Protein AF-A0A941DRV7-F1 (afdb_monomer)

Solvent-accessible surface area (backbone atoms only — not comparable to full-atom values): 5885 Å² total; per-residue (Å²): 99,77,66,69,55,51,92,68,54,82,52,88,48,74,66,44,41,52,51,33,54,51,46,45,54,48,52,54,48,31,62,74,71,73,54,76,53,76,68,52,52,54,44,50,51,40,52,49,43,70,72,34,57,72,64,35,47,56,49,35,68,71,42,48,67,42,80,39,72,59,47,68,77,59,41,58,35,57,49,53,37,49,40,61,50,29,35,67,90,50,99,75,50,37,51,73,49,74,42,60,69,135

Nearest PDB structures (foldseek):
  2is6-assembly1_B  TM=9.684E-01  e=1.432E-05  Escherichia coli
  1pjr-assembly1_A  TM=9.201E-01  e=4.179E-04  Geobacillus stearothermophilus
  1qhg-assembly1_A  TM=9.197E-01  e=1.186E-03  Geobacillus stearothermophilus
  1uaa-assembly1_B  TM=8.113E-01  e=2.128E-04  unclassified
  6ppr-assembly1_B  TM=8.602E-01  e=5.341E-04  Mycolicibacterium smegmatis

Sequence (102 aa):
DQGLRAAQVDASDDFNRKMVGLYDLYDAQCQREGVVDFAELLLRTYELLSRNQPLREHYQERFR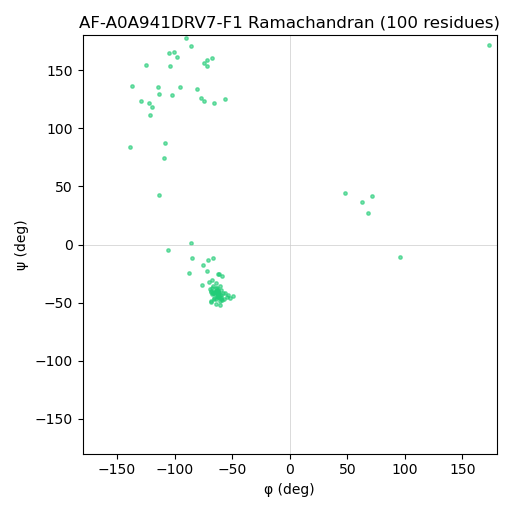HILVDEFQDTNDLQYKWLKLMAGAGNRRPNAVFAVGDD

Mean predicted aligned error: 3.6 Å

Secondary structure (DSSP, 8-state):
-----GGGS---SHHHHHHHHHHHHHHHHHHHHT---HHHHHHHHHHHHHH-HHHHHHHHHH-SEEEESSGGG--HHHHHHHHHHTTTTSSSPPEEEE----

InterPro domains:
  IPR000212 UvrD-like helicase [PTHR11070] (16-102)
  IPR013986 DExx box DNA helicase domain superfamily [G3DSA:1.10.10.160] (11-38)
  IPR014016 UvrD-like helicase, ATP-binding domain [PF00580] (10-102)
  IPR014016 UvrD-like helicase, ATP-binding domain [PS51198] (1-102)
  IPR027417 P-loop containing nucleoside triphosphate hydrolase [G3DSA:3.40.50.300] (39-102)
  IPR027417 P-loop containing nucleoside triphosphate hydrolase [SSF52540] (15-102)

Radius of gyration: 16.3 Å; Cα contacts (8 Å, |Δi|>4): 90; chains: 1; bounding box: 32×30×40 Å

pLDDT: mean 94.68, std 3.96, range [72.44, 98.19]

Structure (mmCIF, N/CA/C/O backbone):
data_AF-A0A941DRV7-F1
#
_entry.id   AF-A0A941DRV7-F1
#
loop_
_atom_site.group_PDB
_atom_site.id
_atom_site.type_symbol
_atom_site.label_atom_id
_atom_site.label_alt_id
_atom_site.label_comp_id
_atom_site.label_asym_id
_atom_site.label_entity_id
_atom_site.label_seq_id
_atom_site.pdbx_PDB_ins_code
_atom_site.Cartn_x
_atom_site.Cartn_y
_atom_site.Cartn_z
_atom_site.occupancy
_atom_site.B_iso_or_equiv
_atom_site.auth_seq_id
_atom_site.auth_comp_id
_atom_site.auth_asym_id
_atom_site.auth_atom_id
_atom_site.pdbx_PDB_model_num
ATOM 1 N N . ASP A 1 1 ? 6.823 1.660 -4.107 1.00 72.44 1 ASP A N 1
ATOM 2 C CA . ASP A 1 1 ? 6.428 2.643 -3.070 1.00 72.44 1 ASP A CA 1
ATOM 3 C C . ASP A 1 1 ? 5.095 3.331 -3.317 1.00 72.44 1 ASP A C 1
ATOM 5 O O . ASP A 1 1 ? 4.214 3.204 -2.480 1.00 72.44 1 ASP A O 1
ATOM 9 N N . GLN A 1 2 ? 4.876 3.996 -4.456 1.00 86.06 2 GLN A N 1
ATOM 10 C CA . GLN A 1 2 ? 3.635 4.767 -4.682 1.00 86.06 2 GLN A CA 1
ATOM 11 C C . GLN A 1 2 ? 2.379 3.926 -4.991 1.00 86.06 2 GLN A C 1
ATOM 13 O O . GLN A 1 2 ? 1.254 4.429 -4.865 1.00 86.06 2 GLN A O 1
ATOM 18 N N . GLY A 1 3 ? 2.568 2.658 -5.381 1.00 89.75 3 GLY A N 1
ATOM 19 C CA . GLY A 1 3 ? 1.492 1.727 -5.736 1.00 89.75 3 GLY A CA 1
ATOM 20 C C . GLY A 1 3 ? 0.815 2.052 -7.067 1.00 89.75 3 GLY A C 1
ATOM 21 O O . GLY A 1 3 ? -0.409 2.035 -7.147 1.00 89.75 3 GLY A O 1
ATOM 22 N N . LEU A 1 4 ? 1.599 2.416 -8.082 1.00 92.12 4 LEU A N 1
ATOM 23 C CA . LEU A 1 4 ? 1.102 2.756 -9.414 1.00 92.12 4 LEU A CA 1
ATOM 24 C C . LEU A 1 4 ? 1.172 1.539 -10.334 1.00 92.12 4 LEU A C 1
ATOM 26 O O . LEU A 1 4 ? 2.198 0.864 -10.389 1.00 92.12 4 LEU A O 1
ATOM 30 N N . ARG A 1 5 ? 0.101 1.301 -11.093 1.00 93.81 5 ARG A N 1
ATOM 31 C CA . ARG A 1 5 ? 0.114 0.400 -12.253 1.00 93.81 5 ARG A CA 1
ATOM 32 C C . ARG A 1 5 ? 0.895 1.039 -13.400 1.00 93.81 5 ARG A C 1
ATOM 34 O O . ARG A 1 5 ? 0.992 2.262 -13.458 1.00 93.81 5 ARG A O 1
ATOM 41 N N . ALA A 1 6 ? 1.380 0.233 -14.347 1.00 92.19 6 ALA A N 1
ATOM 42 C CA . ALA A 1 6 ? 2.158 0.704 -15.500 1.00 92.19 6 ALA A CA 1
ATOM 43 C C . ALA A 1 6 ? 1.482 1.887 -16.221 1.00 92.19 6 ALA A C 1
ATOM 45 O O . ALA A 1 6 ? 2.112 2.908 -16.474 1.00 92.19 6 ALA A O 1
ATOM 46 N N . ALA A 1 7 ? 0.165 1.800 -16.431 1.00 91.50 7 ALA A N 1
ATOM 47 C CA . ALA A 1 7 ? -0.641 2.845 -17.067 1.00 91.50 7 ALA A CA 1
ATOM 48 C C . ALA A 1 7 ? -0.765 4.164 -16.270 1.00 91.50 7 ALA A C 1
ATOM 50 O O . ALA A 1 7 ? -1.283 5.145 -16.795 1.00 91.50 7 ALA A O 1
ATOM 51 N N . GLN A 1 8 ? -0.357 4.187 -15.001 1.00 92.12 8 GLN A N 1
ATOM 52 C CA . GLN A 1 8 ? -0.457 5.344 -14.104 1.00 92.12 8 GLN A CA 1
ATOM 53 C C . GLN A 1 8 ? 0.896 6.024 -13.862 1.00 92.12 8 GLN A C 1
ATOM 55 O O . GLN A 1 8 ? 0.947 7.042 -13.173 1.00 92.12 8 GLN A O 1
ATOM 60 N N . VAL A 1 9 ? 1.984 5.458 -14.383 1.00 91.12 9 VAL A N 1
ATOM 61 C CA . VAL A 1 9 ? 3.324 6.037 -14.284 1.00 91.12 9 VAL A CA 1
ATOM 62 C C . VAL A 1 9 ? 3.478 7.119 -15.353 1.00 91.12 9 VAL A C 1
ATOM 64 O O . VAL A 1 9 ? 3.128 6.901 -16.513 1.00 91.12 9 VAL A O 1
ATOM 67 N N . ASP A 1 10 ? 4.011 8.284 -14.972 1.00 91.25 10 ASP A N 1
ATOM 68 C CA . ASP A 1 10 ? 4.365 9.322 -15.942 1.00 91.25 10 ASP A CA 1
ATOM 69 C C . ASP A 1 10 ? 5.507 8.831 -16.843 1.00 91.25 10 ASP A C 1
ATOM 71 O O . ASP A 1 10 ? 6.587 8.474 -16.376 1.00 91.25 10 ASP A O 1
ATOM 75 N N . ALA A 1 11 ? 5.251 8.806 -18.148 1.00 90.44 11 ALA A N 1
ATOM 76 C CA . ALA A 1 11 ? 6.161 8.310 -19.173 1.00 90.44 11 ALA A CA 1
ATOM 77 C C . ALA A 1 11 ? 6.629 9.453 -20.089 1.00 90.44 11 ALA A C 1
ATOM 79 O O . ALA A 1 11 ? 6.649 9.337 -21.322 1.00 90.44 11 ALA A O 1
ATOM 80 N N . SER A 1 12 ? 6.950 10.594 -19.480 1.00 90.19 12 SER A N 1
ATOM 81 C CA . SER A 1 12 ? 7.324 11.827 -20.170 1.00 90.19 12 SER A CA 1
ATOM 82 C C . SER A 1 12 ? 8.659 11.712 -20.923 1.00 90.19 12 SER A C 1
ATOM 84 O O . SER A 1 12 ? 8.764 12.201 -22.052 1.00 90.19 12 SER A O 1
ATOM 86 N N . ASP A 1 13 ? 9.639 10.972 -20.399 1.00 94.31 13 ASP A N 1
ATOM 87 C CA . ASP A 1 13 ? 10.923 10.701 -21.062 1.00 94.31 13 ASP A CA 1
ATOM 88 C C . ASP A 1 13 ? 11.050 9.272 -21.638 1.00 94.31 13 ASP A C 1
ATOM 90 O O . ASP A 1 13 ? 10.271 8.364 -21.333 1.00 94.31 13 ASP A O 1
ATOM 94 N N . ASP A 1 14 ? 12.040 9.075 -22.517 1.00 94.06 14 ASP A N 1
ATOM 95 C CA . ASP A 1 14 ? 12.280 7.800 -23.210 1.00 94.06 14 ASP A CA 1
ATOM 96 C C . ASP A 1 14 ? 12.651 6.652 -22.266 1.00 94.06 14 ASP A C 1
ATOM 98 O O . ASP A 1 14 ? 12.300 5.496 -22.525 1.00 94.06 14 ASP A O 1
ATOM 102 N N . PHE A 1 15 ? 13.350 6.952 -21.170 1.00 93.38 15 PHE A N 1
ATOM 103 C CA . PHE A 1 15 ? 13.732 5.945 -20.191 1.00 93.38 15 PHE A CA 1
ATOM 104 C C . PHE A 1 15 ? 12.489 5.432 -19.457 1.00 93.38 15 PHE A C 1
ATOM 106 O O . PHE A 1 15 ? 12.252 4.221 -19.429 1.00 93.38 15 PHE A O 1
ATOM 113 N N . ASN A 1 16 ? 11.645 6.339 -18.965 1.00 92.06 16 ASN A N 1
ATOM 114 C CA . ASN A 1 16 ? 10.403 5.992 -18.281 1.00 92.06 16 ASN A CA 1
ATOM 115 C C . ASN A 1 16 ? 9.420 5.262 -19.203 1.00 92.06 16 ASN A C 1
ATOM 117 O O . ASN A 1 16 ? 8.855 4.249 -18.793 1.00 92.06 16 ASN A O 1
ATOM 121 N N . ARG A 1 17 ? 9.293 5.657 -20.480 1.00 94.38 17 ARG A N 1
ATOM 122 C CA . ARG A 1 17 ? 8.507 4.889 -21.472 1.00 94.38 17 ARG A CA 1
ATOM 123 C C . ARG A 1 17 ? 8.955 3.435 -21.575 1.00 94.38 17 ARG A C 1
ATOM 125 O O . ARG A 1 17 ? 8.123 2.526 -21.588 1.00 94.38 17 ARG A O 1
ATOM 132 N N . LYS A 1 18 ? 10.268 3.202 -21.636 1.00 95.62 18 LYS A N 1
ATOM 133 C CA . LYS A 1 18 ? 10.818 1.846 -21.713 1.00 95.62 18 LYS A CA 1
ATOM 134 C C . LYS A 1 18 ? 10.557 1.057 -20.429 1.00 95.62 18 LYS A C 1
ATOM 136 O O . LYS A 1 18 ? 10.195 -0.114 -20.514 1.00 95.62 18 LYS A O 1
ATOM 141 N N . MET A 1 19 ? 10.715 1.684 -19.264 1.00 95.56 19 MET A N 1
ATOM 142 C CA . MET A 1 19 ? 10.436 1.044 -17.974 1.00 95.56 19 MET A CA 1
ATOM 143 C C . MET A 1 19 ? 8.957 0.672 -17.827 1.00 95.56 19 MET A C 1
ATOM 145 O O . MET A 1 19 ? 8.657 -0.445 -17.413 1.00 95.56 19 MET A O 1
ATOM 149 N N . VAL A 1 20 ? 8.037 1.548 -18.243 1.00 95.94 20 VAL A N 1
ATOM 150 C CA . VAL A 1 20 ? 6.592 1.265 -18.262 1.00 95.94 20 VAL A CA 1
ATOM 151 C C . VAL A 1 20 ? 6.274 0.062 -19.146 1.00 95.94 20 VAL A C 1
ATOM 153 O O . VAL A 1 20 ? 5.550 -0.831 -18.715 1.00 95.94 20 VAL A O 1
ATOM 156 N N . GLY A 1 21 ? 6.863 -0.012 -20.345 1.00 96.00 21 GLY A N 1
ATOM 157 C CA . GLY A 1 21 ? 6.683 -1.165 -21.231 1.00 96.00 21 GLY A CA 1
ATOM 158 C C . GLY A 1 21 ? 7.207 -2.477 -20.635 1.00 96.00 21 GLY A C 1
ATOM 159 O O . GLY A 1 21 ? 6.566 -3.516 -20.769 1.00 96.00 21 GLY A O 1
ATOM 160 N N . LEU A 1 22 ? 8.349 -2.445 -19.939 1.00 96.62 22 LEU A N 1
ATOM 161 C CA . LEU A 1 22 ? 8.878 -3.622 -19.240 1.00 96.62 22 LEU A CA 1
ATOM 162 C C . LEU A 1 22 ? 7.987 -4.045 -18.070 1.00 96.62 22 LEU A C 1
ATOM 164 O O . LEU A 1 22 ? 7.760 -5.240 -17.888 1.00 96.62 22 LEU A O 1
ATOM 168 N N . TYR A 1 23 ? 7.473 -3.083 -17.303 1.00 95.50 23 TYR A N 1
ATOM 169 C CA . TYR A 1 23 ? 6.564 -3.373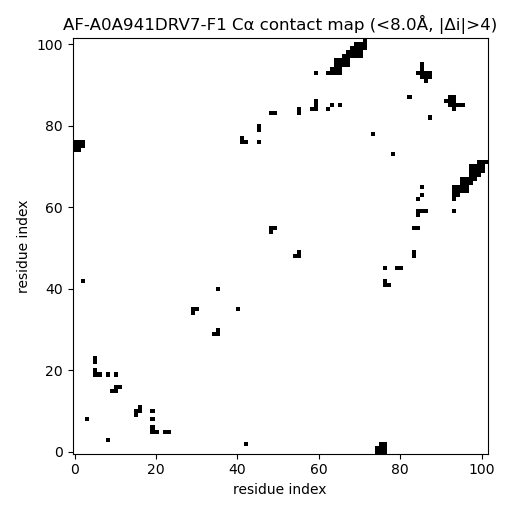 -16.202 1.00 95.50 23 TYR A CA 1
ATOM 170 C C . TYR A 1 23 ? 5.265 -4.018 -16.705 1.00 95.50 23 TYR A C 1
ATOM 172 O O . TYR A 1 23 ? 4.843 -5.032 -16.157 1.00 95.50 23 TYR A O 1
ATOM 180 N N . ASP A 1 24 ? 4.677 -3.505 -17.787 1.00 95.88 24 ASP A N 1
ATOM 181 C CA . ASP A 1 24 ? 3.454 -4.070 -18.371 1.00 95.88 24 ASP A CA 1
ATOM 182 C C . ASP A 1 24 ? 3.658 -5.520 -18.852 1.00 95.88 24 ASP A C 1
ATOM 184 O O . ASP A 1 24 ? 2.849 -6.407 -18.575 1.00 95.88 24 ASP A O 1
ATOM 188 N N . LEU A 1 25 ? 4.798 -5.803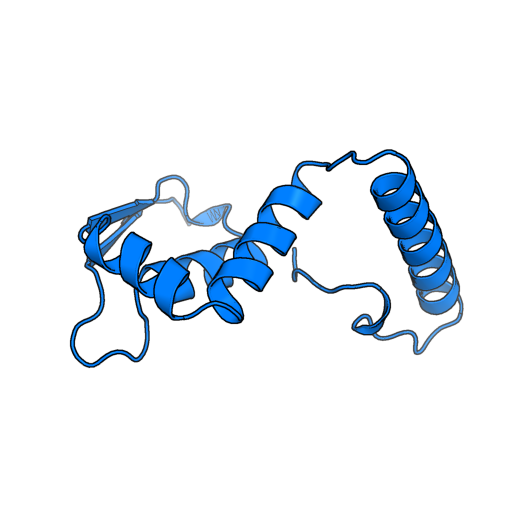 -19.496 1.00 97.06 25 LEU A N 1
ATOM 189 C CA . LEU A 1 25 ? 5.160 -7.163 -19.907 1.00 97.06 25 LEU A CA 1
ATOM 190 C C . LEU A 1 25 ? 5.358 -8.106 -18.713 1.00 97.06 25 LEU A C 1
ATOM 192 O O . LEU A 1 25 ? 4.947 -9.269 -18.784 1.00 97.06 25 LEU A O 1
ATOM 196 N N . TYR A 1 26 ? 5.985 -7.616 -17.641 1.00 95.88 26 TYR A N 1
ATOM 197 C CA . TYR A 1 26 ? 6.175 -8.365 -16.402 1.00 95.88 26 TYR A CA 1
ATOM 198 C C . TYR A 1 26 ? 4.833 -8.695 -15.739 1.00 95.88 26 TYR A C 1
ATOM 200 O O . TYR A 1 26 ? 4.559 -9.870 -15.497 1.00 95.88 26 TYR A O 1
ATOM 208 N N . ASP A 1 27 ? 3.960 -7.702 -15.536 1.00 94.50 27 ASP A N 1
ATOM 209 C CA . ASP A 1 27 ? 2.636 -7.920 -14.936 1.00 94.50 27 ASP A CA 1
ATOM 210 C C . ASP A 1 27 ? 1.811 -8.899 -15.783 1.00 94.50 27 ASP A C 1
ATOM 212 O O . ASP A 1 27 ? 1.247 -9.863 -15.266 1.00 94.50 27 ASP A O 1
ATOM 216 N N . ALA A 1 28 ? 1.827 -8.747 -17.111 1.00 95.44 28 ALA A N 1
ATOM 217 C CA . ALA A 1 28 ? 1.145 -9.670 -18.010 1.00 95.44 28 ALA A CA 1
ATOM 218 C C . ALA A 1 28 ? 1.668 -11.116 -17.895 1.00 95.44 28 ALA A C 1
ATOM 220 O O . ALA A 1 28 ? 0.882 -12.057 -18.028 1.00 95.44 28 ALA A O 1
ATOM 221 N N . GLN A 1 29 ? 2.970 -11.320 -17.659 1.00 96.75 29 GLN A N 1
ATOM 222 C CA . GLN A 1 29 ? 3.528 -12.653 -17.409 1.00 96.75 29 GLN A CA 1
ATOM 223 C C . GLN A 1 29 ? 3.046 -13.208 -16.067 1.00 96.75 29 GLN A C 1
ATOM 225 O O . GLN A 1 29 ? 2.535 -14.328 -16.037 1.00 96.75 29 GLN A O 1
ATOM 230 N N . CYS A 1 30 ? 3.135 -12.425 -14.989 1.00 95.75 30 CYS A N 1
ATOM 231 C CA . CYS A 1 30 ? 2.675 -12.843 -13.666 1.00 95.75 30 CYS A CA 1
ATOM 232 C C . CYS A 1 30 ? 1.196 -13.256 -13.680 1.00 95.75 30 CYS A C 1
ATOM 234 O O . CYS A 1 30 ? 0.830 -14.294 -13.130 1.00 95.75 30 CYS A O 1
ATOM 236 N N . GLN A 1 31 ? 0.353 -12.501 -14.389 1.00 93.88 31 GLN A N 1
ATOM 237 C CA . GLN A 1 31 ? -1.073 -12.800 -14.543 1.00 93.88 31 GLN A CA 1
ATOM 238 C C . GLN A 1 31 ? -1.321 -14.105 -15.304 1.00 93.88 31 GLN A C 1
ATOM 240 O O . GLN A 1 31 ? -2.205 -14.871 -14.926 1.00 93.88 31 GLN A O 1
ATOM 245 N N . ARG A 1 32 ? -0.547 -14.378 -16.366 1.00 97.00 32 ARG A N 1
ATOM 246 C CA . ARG A 1 32 ? -0.646 -15.640 -17.121 1.00 97.00 32 ARG A CA 1
ATOM 247 C C . ARG A 1 32 ? -0.263 -16.848 -16.274 1.00 97.00 32 ARG A C 1
ATOM 249 O O . ARG A 1 32 ? -0.874 -17.902 -16.419 1.00 97.00 32 ARG A O 1
ATOM 256 N N . GLU A 1 33 ? 0.741 -16.698 -15.419 1.00 97.19 33 GLU A N 1
ATOM 257 C CA . GLU A 1 33 ? 1.227 -17.768 -14.544 1.00 97.19 33 GLU A CA 1
ATOM 258 C C . GLU A 1 33 ? 0.427 -17.893 -13.238 1.00 97.19 33 GLU A C 1
ATOM 260 O O . GLU A 1 33 ? 0.572 -18.882 -12.523 1.00 97.19 33 GLU A O 1
ATOM 265 N N . GLY A 1 34 ? -0.433 -16.919 -12.921 1.00 94.81 34 GLY A N 1
ATOM 266 C CA . GLY A 1 34 ? -1.187 -16.890 -11.667 1.00 94.81 34 GLY A CA 1
ATOM 267 C C . GLY A 1 34 ? -0.303 -16.659 -10.438 1.00 94.81 34 GLY A C 1
ATOM 268 O O . GLY A 1 34 ? -0.651 -17.102 -9.343 1.00 94.81 34 GLY A O 1
ATOM 269 N N . VAL A 1 35 ? 0.838 -15.990 -10.612 1.00 96.00 35 VAL A N 1
ATOM 270 C CA . VAL A 1 35 ? 1.805 -15.701 -9.545 1.00 96.00 35 VAL A CA 1
ATOM 271 C C . VAL A 1 35 ? 1.712 -14.245 -9.102 1.00 96.00 35 VAL A C 1
ATOM 273 O O . VAL A 1 35 ? 1.307 -13.365 -9.860 1.00 96.00 35 VAL A O 1
ATOM 276 N N . VAL A 1 36 ? 2.100 -13.990 -7.855 1.00 94.56 36 VAL A N 1
ATOM 277 C CA . VAL A 1 36 ? 2.149 -12.650 -7.263 1.00 94.56 36 VAL A CA 1
ATOM 278 C C . VAL A 1 36 ? 3.436 -12.497 -6.466 1.00 94.56 36 VAL A C 1
ATOM 280 O O . VAL A 1 36 ? 3.826 -13.407 -5.733 1.00 94.56 36 VAL A O 1
ATOM 283 N N . ASP A 1 37 ? 4.093 -11.351 -6.612 1.00 93.75 37 ASP A N 1
ATOM 284 C CA . ASP A 1 37 ? 5.203 -10.956 -5.750 1.00 93.75 37 ASP A CA 1
ATOM 285 C C . ASP A 1 37 ? 4.702 -10.155 -4.533 1.00 93.75 37 ASP A C 1
ATOM 287 O O . ASP A 1 37 ? 3.506 -9.889 -4.369 1.00 93.75 37 ASP A O 1
ATOM 291 N N . PHE A 1 38 ? 5.620 -9.775 -3.644 1.00 90.94 38 PHE A N 1
ATOM 292 C CA . PHE A 1 38 ? 5.275 -9.046 -2.424 1.00 90.94 38 PHE A CA 1
ATOM 293 C C . PHE A 1 38 ? 4.651 -7.668 -2.682 1.00 90.94 38 PHE A C 1
ATOM 295 O O . PHE A 1 38 ? 3.721 -7.277 -1.971 1.00 90.94 38 PHE A O 1
ATOM 302 N N . ALA A 1 39 ? 5.134 -6.929 -3.683 1.00 91.12 39 ALA A N 1
ATOM 303 C CA . ALA A 1 39 ? 4.592 -5.611 -4.003 1.00 91.12 39 ALA A CA 1
ATOM 304 C C . ALA A 1 39 ? 3.180 -5.742 -4.590 1.00 91.12 39 ALA A C 1
ATOM 306 O O . ALA A 1 39 ? 2.277 -4.974 -4.247 1.00 91.12 39 ALA A O 1
ATOM 307 N N . GLU A 1 40 ? 2.976 -6.766 -5.412 1.00 93.44 40 GLU A N 1
ATOM 308 C CA . GLU A 1 40 ? 1.707 -7.068 -6.048 1.00 93.44 40 GLU A CA 1
ATOM 309 C C . GLU A 1 40 ? 0.644 -7.512 -5.035 1.00 93.44 40 GLU A C 1
ATOM 311 O O . GLU A 1 40 ? -0.514 -7.100 -5.142 1.00 93.44 40 GLU A O 1
ATOM 316 N N . LEU A 1 41 ? 1.023 -8.276 -4.003 1.00 94.62 41 LEU A N 1
ATOM 317 C CA . LEU A 1 41 ? 0.128 -8.623 -2.892 1.00 94.62 41 LEU A CA 1
ATOM 318 C C . LEU A 1 41 ? -0.429 -7.372 -2.200 1.00 94.62 41 LEU A C 1
ATOM 320 O O . LEU A 1 41 ? -1.641 -7.269 -1.981 1.00 94.62 41 LEU A O 1
ATOM 324 N N . LEU A 1 42 ? 0.435 -6.403 -1.885 1.00 94.94 42 LEU A N 1
ATOM 325 C CA . LEU A 1 42 ? 0.024 -5.147 -1.255 1.00 94.94 42 LEU A CA 1
ATOM 326 C C . LEU A 1 42 ? -0.863 -4.317 -2.187 1.00 94.94 42 LEU A C 1
ATOM 328 O O . LEU A 1 42 ? -1.931 -3.855 -1.772 1.00 94.94 42 LEU A O 1
ATOM 332 N N . LEU A 1 43 ? -0.458 -4.160 -3.452 1.00 95.81 43 LEU A N 1
ATOM 333 C CA . LEU A 1 43 ? -1.185 -3.337 -4.416 1.00 95.81 43 LEU A CA 1
ATOM 334 C C . LEU A 1 43 ? -2.576 -3.905 -4.709 1.00 95.81 43 LEU A C 1
ATOM 336 O O . LEU A 1 43 ? -3.562 -3.172 -4.619 1.00 95.81 43 LEU A O 1
ATOM 340 N N . ARG A 1 44 ? -2.692 -5.215 -4.957 1.00 95.44 44 ARG A N 1
ATOM 341 C CA . ARG A 1 44 ? -3.995 -5.865 -5.170 1.00 95.44 44 ARG A CA 1
ATOM 342 C C . ARG A 1 44 ? -4.890 -5.773 -3.954 1.00 95.44 44 ARG A C 1
ATOM 344 O O . ARG A 1 44 ? -6.084 -5.536 -4.106 1.00 95.44 44 ARG A O 1
ATOM 351 N N . THR A 1 45 ? -4.336 -5.946 -2.756 1.00 96.50 45 THR A N 1
ATOM 352 C CA . THR A 1 45 ? -5.120 -5.836 -1.521 1.00 96.50 45 THR A CA 1
ATOM 353 C C . THR A 1 45 ? -5.681 -4.424 -1.375 1.00 96.50 45 THR A C 1
ATOM 355 O O . THR A 1 45 ? -6.868 -4.253 -1.096 1.00 96.50 45 THR A O 1
ATOM 358 N N . TYR A 1 46 ? -4.858 -3.402 -1.623 1.00 97.19 46 TYR A N 1
ATOM 359 C CA . TYR A 1 46 ? -5.306 -2.014 -1.621 1.00 97.19 46 TYR A CA 1
ATOM 360 C C . TYR A 1 46 ? -6.394 -1.749 -2.673 1.00 97.19 46 TYR A C 1
ATOM 362 O O . TYR A 1 46 ? -7.444 -1.195 -2.344 1.00 97.19 46 TYR A O 1
ATOM 370 N N . GLU A 1 47 ? -6.191 -2.181 -3.920 1.00 96.75 47 GLU A N 1
ATOM 371 C CA . GLU A 1 47 ? -7.167 -2.006 -5.002 1.00 96.75 47 GLU A CA 1
ATOM 372 C C . GLU A 1 47 ? -8.492 -2.719 -4.706 1.00 96.75 47 GLU A C 1
ATOM 374 O O . GLU A 1 47 ? -9.564 -2.140 -4.904 1.00 96.75 47 GLU A O 1
ATOM 379 N N . LEU A 1 48 ? -8.424 -3.951 -4.196 1.00 97.38 48 LEU A N 1
ATOM 380 C CA . LEU A 1 48 ? -9.584 -4.762 -3.844 1.00 97.38 48 LEU A CA 1
ATOM 381 C C . LEU A 1 48 ? -10.426 -4.072 -2.772 1.00 97.38 48 LEU A C 1
ATOM 383 O O . LEU A 1 48 ? -11.623 -3.874 -2.967 1.00 97.38 48 LEU A O 1
ATOM 387 N N . LEU A 1 49 ? -9.810 -3.660 -1.664 1.00 96.94 49 LEU A N 1
ATOM 388 C CA . LEU A 1 49 ? -10.514 -2.980 -0.574 1.00 96.94 49 LEU A CA 1
ATOM 389 C C . LEU A 1 49 ? -11.013 -1.588 -0.992 1.00 96.94 49 LEU A C 1
ATOM 391 O O . LEU A 1 49 ? -12.026 -1.099 -0.488 1.00 96.94 49 LEU A O 1
ATOM 395 N N . SER A 1 50 ? -10.309 -0.912 -1.904 1.00 96.19 50 SER A N 1
ATOM 396 C CA . SER A 1 50 ? -10.713 0.410 -2.391 1.00 96.19 50 SER A CA 1
ATOM 397 C C . SER A 1 50 ? -12.003 0.314 -3.211 1.00 96.19 50 SER A C 1
ATOM 399 O O . SER A 1 50 ? -12.930 1.103 -3.009 1.00 96.19 50 SER A O 1
ATOM 401 N N . ARG A 1 51 ? -12.095 -0.710 -4.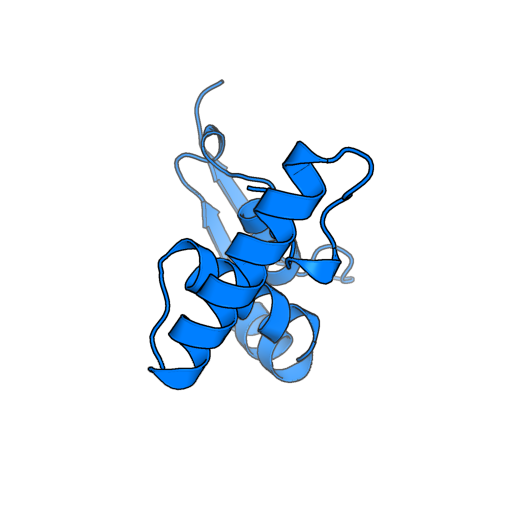070 1.00 97.50 51 ARG A N 1
ATOM 402 C CA . ARG A 1 51 ? -13.213 -0.930 -5.001 1.00 97.50 51 ARG A CA 1
ATOM 403 C C . ARG A 1 51 ? -14.372 -1.735 -4.400 1.00 97.50 51 ARG A C 1
ATOM 405 O O . ARG A 1 51 ? -15.499 -1.593 -4.862 1.00 97.50 51 ARG A O 1
ATOM 412 N N . ASN A 1 52 ? -14.126 -2.562 -3.384 1.00 98.00 52 ASN A N 1
ATOM 413 C CA . ASN A 1 52 ? -15.137 -3.409 -2.748 1.00 98.00 52 ASN A CA 1
ATOM 414 C C . ASN A 1 52 ? -15.486 -2.898 -1.340 1.00 98.00 52 ASN A C 1
ATOM 416 O O . ASN A 1 52 ? -14.900 -3.323 -0.343 1.00 98.00 52 ASN A O 1
ATOM 420 N N . GLN A 1 53 ? -16.453 -1.977 -1.266 1.00 96.38 53 GLN A N 1
ATOM 421 C CA . GLN A 1 53 ? -16.908 -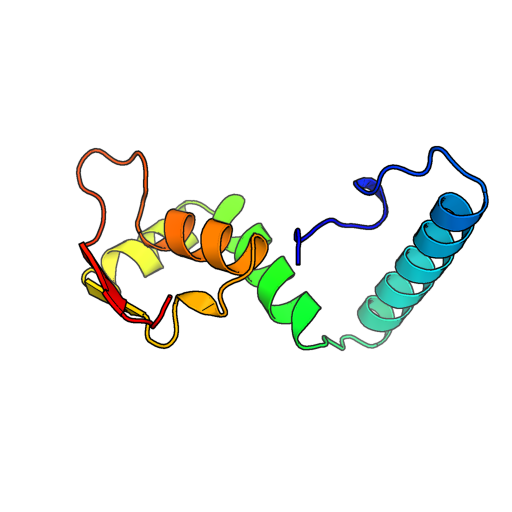1.387 -0.002 1.00 96.38 53 GLN A CA 1
ATOM 422 C C . GLN A 1 53 ? -17.435 -2.429 1.002 1.00 96.38 53 GLN A C 1
ATOM 424 O O . GLN A 1 53 ? -16.958 -2.383 2.132 1.00 96.38 53 GLN A O 1
ATOM 429 N N . PRO A 1 54 ? -18.312 -3.389 0.642 1.00 97.56 54 PRO A N 1
ATOM 430 C CA . PRO A 1 54 ? -18.785 -4.395 1.598 1.00 97.56 54 PRO A CA 1
ATOM 431 C C . PRO A 1 54 ? -17.656 -5.224 2.219 1.00 97.56 54 PRO A C 1
ATOM 433 O O . PRO A 1 54 ? -17.640 -5.462 3.424 1.00 97.56 54 PRO A O 1
ATOM 436 N N . LEU A 1 55 ? -16.671 -5.634 1.411 1.00 97.69 55 LEU A N 1
ATOM 437 C CA . LEU A 1 55 ? -15.512 -6.371 1.914 1.00 97.69 55 LEU A CA 1
ATOM 438 C C . LEU A 1 55 ? -14.643 -5.498 2.825 1.00 97.69 55 LEU A C 1
ATOM 440 O O . LEU A 1 55 ? -14.186 -5.950 3.873 1.00 97.69 55 LEU A O 1
ATOM 444 N N . ARG A 1 56 ? -14.425 -4.236 2.442 1.00 97.44 56 ARG A N 1
ATOM 445 C CA . ARG A 1 56 ? -13.706 -3.271 3.274 1.00 97.44 56 ARG A CA 1
ATOM 446 C C . ARG A 1 56 ? -14.406 -3.054 4.613 1.00 97.44 56 ARG A C 1
ATOM 448 O O . ARG A 1 56 ? -13.736 -3.087 5.637 1.00 97.44 56 ARG A O 1
ATOM 455 N N . GLU A 1 57 ? -15.719 -2.854 4.614 1.00 96.19 57 GLU A N 1
ATOM 456 C CA . GLU A 1 57 ? -16.519 -2.653 5.827 1.00 96.19 57 GLU A CA 1
ATOM 457 C C . GLU A 1 57 ? -16.470 -3.883 6.732 1.00 96.19 57 GLU A C 1
ATOM 459 O O . GLU A 1 57 ? -16.202 -3.738 7.920 1.00 96.19 57 GLU A O 1
ATOM 464 N N . HIS A 1 58 ? -16.577 -5.091 6.167 1.00 97.06 58 HIS A N 1
ATOM 465 C CA . HIS A 1 58 ? -16.403 -6.338 6.917 1.00 97.06 58 HIS A CA 1
ATOM 466 C C . HIS A 1 58 ? -15.082 -6.361 7.707 1.00 97.06 58 HIS A C 1
ATOM 468 O O . HIS A 1 58 ? -15.049 -6.705 8.892 1.00 97.06 58 HIS A O 1
ATOM 474 N N . TYR A 1 59 ? -13.979 -5.960 7.073 1.00 97.12 59 TYR A N 1
ATOM 475 C CA . TYR A 1 59 ? -12.682 -5.903 7.740 1.00 97.12 59 TYR A CA 1
ATOM 476 C C . TYR A 1 59 ? -12.531 -4.706 8.688 1.00 97.12 59 TYR A C 1
ATOM 478 O O . TYR A 1 59 ? -11.912 -4.851 9.742 1.00 97.12 59 TYR A O 1
ATOM 486 N N . GLN A 1 60 ? -13.113 -3.548 8.367 1.00 97.25 60 GLN A N 1
ATOM 487 C CA . GLN A 1 60 ? -13.146 -2.387 9.263 1.00 97.25 60 GLN A CA 1
ATOM 488 C C . GLN A 1 60 ? -13.928 -2.681 10.551 1.00 97.25 60 GLN A C 1
ATOM 490 O O . GLN A 1 60 ? -13.539 -2.218 11.622 1.00 97.25 60 GLN A O 1
ATOM 495 N N . GLU A 1 61 ? -15.013 -3.451 10.469 1.00 95.94 61 GLU A N 1
ATOM 496 C CA . GLU A 1 61 ? -15.784 -3.911 11.626 1.00 95.94 61 GLU A CA 1
ATOM 497 C C . GLU A 1 61 ? -14.993 -4.916 12.462 1.00 95.94 61 GLU A C 1
ATOM 499 O O . GLU A 1 61 ? -15.003 -4.846 13.691 1.00 95.94 61 GLU A O 1
ATOM 504 N N . ARG A 1 62 ? -14.263 -5.819 11.800 1.00 96.94 62 ARG A N 1
ATOM 505 C CA . ARG A 1 62 ? -13.431 -6.826 12.463 1.00 96.94 62 ARG A CA 1
ATOM 506 C C . ARG A 1 62 ? -12.225 -6.221 13.187 1.00 96.94 62 ARG A C 1
ATOM 508 O O . ARG A 1 62 ? -11.903 -6.653 14.291 1.00 96.94 62 ARG A O 1
ATOM 515 N N . PHE A 1 63 ? -11.556 -5.237 12.588 1.00 96.81 63 PHE A N 1
ATOM 516 C CA . PHE A 1 63 ? -10.322 -4.640 13.107 1.00 96.81 63 PHE A CA 1
ATOM 517 C C . PHE A 1 63 ? -10.555 -3.214 13.620 1.00 96.81 63 PHE A C 1
ATOM 519 O O . PHE A 1 63 ? -10.157 -2.228 13.004 1.00 96.81 63 PHE A O 1
ATOM 526 N N . ARG A 1 64 ? -11.202 -3.105 14.786 1.00 96.69 64 ARG A N 1
ATOM 527 C CA . ARG A 1 64 ? -11.532 -1.815 15.429 1.00 96.69 64 ARG A CA 1
ATOM 528 C C . ARG A 1 64 ? -10.324 -1.083 16.021 1.00 96.69 64 ARG A C 1
ATOM 530 O O . ARG A 1 64 ? -10.381 0.134 16.197 1.00 96.69 64 ARG A O 1
ATOM 537 N N . HIS A 1 65 ? -9.260 -1.824 16.319 1.00 97.81 65 HIS A N 1
ATOM 538 C CA . HIS A 1 65 ? -7.996 -1.328 16.853 1.00 97.81 65 HIS A CA 1
ATOM 539 C C . HIS A 1 65 ? -6.861 -1.880 15.993 1.00 97.81 65 HIS A C 1
ATOM 541 O O . HIS A 1 65 ? -6.759 -3.094 15.822 1.00 97.81 65 HIS A O 1
ATOM 547 N N . ILE A 1 66 ? -6.040 -0.994 15.439 1.00 97.81 66 ILE A N 1
ATOM 548 C CA . ILE A 1 66 ? -4.935 -1.333 14.546 1.00 97.81 66 ILE A CA 1
ATOM 549 C C . ILE A 1 66 ? -3.652 -0.827 15.197 1.00 97.81 66 ILE A C 1
ATOM 551 O O . ILE A 1 66 ? -3.517 0.372 15.431 1.00 97.81 66 ILE A O 1
ATOM 555 N N . LEU A 1 67 ? -2.739 -1.745 15.507 1.00 98.19 67 LEU A N 1
ATOM 556 C CA . LEU A 1 67 ? -1.414 -1.425 16.022 1.00 98.19 67 LEU A CA 1
ATOM 557 C C . LEU A 1 67 ? -0.419 -1.571 14.874 1.00 98.19 67 LEU A C 1
ATOM 559 O O . LEU A 1 67 ? -0.425 -2.598 14.194 1.00 98.19 67 LEU A O 1
ATOM 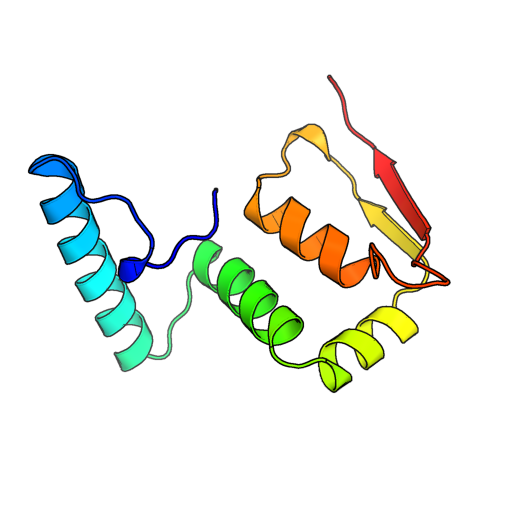563 N N . VAL A 1 68 ? 0.391 -0.545 14.651 1.00 97.69 68 VAL A N 1
ATOM 564 C CA . VAL A 1 68 ? 1.428 -0.528 13.620 1.00 97.69 68 VAL A CA 1
ATOM 565 C C . VAL A 1 68 ? 2.759 -0.276 14.305 1.00 97.69 68 VAL A C 1
ATOM 567 O O . VAL A 1 68 ? 2.907 0.716 15.012 1.00 97.69 68 VAL A O 1
ATOM 570 N N . ASP A 1 69 ? 3.684 -1.203 14.123 1.00 97.81 69 ASP A N 1
ATOM 571 C CA . ASP A 1 69 ? 5.067 -1.085 14.575 1.00 97.81 69 ASP A CA 1
ATOM 572 C C . ASP A 1 69 ? 5.944 -0.615 13.408 1.00 97.81 69 ASP A C 1
ATOM 574 O O . ASP A 1 69 ? 5.516 -0.733 12.255 1.00 97.81 69 ASP A O 1
ATOM 578 N N . GLU A 1 70 ? 7.133 -0.094 13.703 1.00 97.50 70 GLU A N 1
ATOM 579 C CA . GLU A 1 70 ? 8.107 0.391 12.709 1.00 97.50 70 GLU A CA 1
ATOM 580 C C . GLU A 1 70 ? 7.483 1.316 11.641 1.00 97.50 70 GLU A C 1
ATOM 582 O O . GLU A 1 70 ? 7.686 1.176 10.431 1.00 97.50 70 GLU A O 1
ATOM 587 N N . PHE A 1 71 ? 6.641 2.260 12.077 1.00 96.69 71 PHE A N 1
ATOM 588 C CA . PHE A 1 71 ? 5.858 3.099 11.172 1.00 96.69 71 PHE A CA 1
ATOM 589 C C . PHE A 1 71 ? 6.724 3.976 10.255 1.00 96.69 71 PHE A C 1
ATOM 591 O O . PHE A 1 71 ? 6.287 4.313 9.154 1.00 96.69 71 PHE A O 1
ATOM 598 N N . GLN A 1 72 ? 7.950 4.297 10.664 1.00 96.31 72 GLN A N 1
ATOM 599 C CA . GLN A 1 72 ? 8.918 5.056 9.8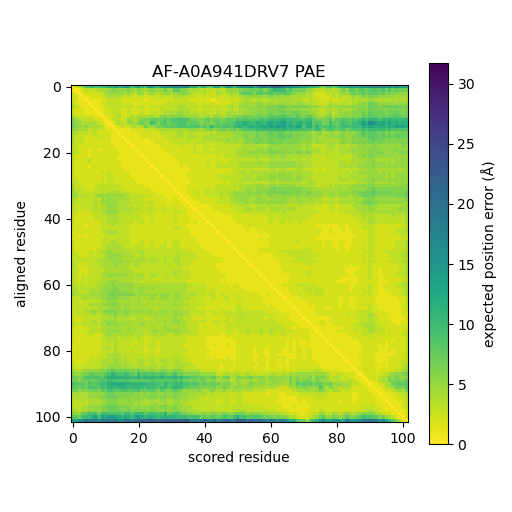75 1.00 96.31 72 GLN A CA 1
ATOM 600 C C . GLN A 1 72 ? 9.324 4.367 8.565 1.00 96.31 72 GLN A C 1
ATOM 602 O O . GLN A 1 72 ? 9.629 5.049 7.590 1.00 96.31 72 GLN A O 1
ATOM 607 N N . ASP A 1 73 ? 9.222 3.036 8.490 1.00 95.62 73 ASP A N 1
ATOM 608 C CA . ASP A 1 73 ? 9.514 2.266 7.273 1.00 95.62 73 ASP A CA 1
ATOM 609 C C . ASP A 1 73 ? 8.302 2.166 6.319 1.00 95.62 73 ASP A C 1
ATOM 611 O O . ASP A 1 73 ? 8.363 1.527 5.263 1.00 95.62 73 ASP A O 1
ATOM 615 N N . THR A 1 74 ? 7.169 2.788 6.668 1.00 95.25 74 THR A N 1
ATOM 616 C CA . THR A 1 74 ? 5.926 2.701 5.889 1.00 95.25 74 THR A CA 1
ATOM 617 C C . THR A 1 74 ? 5.996 3.538 4.610 1.00 95.25 74 THR A C 1
ATOM 619 O O . THR A 1 74 ? 6.122 4.760 4.648 1.00 95.25 74 THR A O 1
ATOM 622 N N . ASN A 1 75 ? 5.785 2.903 3.453 1.00 94.44 75 ASN A N 1
ATOM 623 C CA . ASN A 1 75 ? 5.686 3.601 2.168 1.00 94.44 75 ASN A CA 1
ATOM 624 C C . ASN A 1 75 ? 4.265 4.117 1.851 1.00 94.44 75 ASN A C 1
ATOM 626 O O . ASN A 1 75 ? 3.272 3.770 2.497 1.00 94.44 75 ASN A O 1
ATOM 630 N N . ASP A 1 76 ? 4.147 4.918 0.788 1.00 95.69 76 ASP A N 1
ATOM 631 C CA . ASP A 1 76 ? 2.886 5.538 0.360 1.00 95.69 76 ASP A CA 1
ATOM 632 C C . ASP A 1 76 ? 1.730 4.547 0.165 1.00 95.69 76 ASP A C 1
ATOM 634 O O . ASP A 1 76 ? 0.591 4.829 0.552 1.00 95.69 76 ASP A O 1
ATOM 638 N N . LEU A 1 77 ? 1.983 3.397 -0.466 1.00 95.94 77 LEU A N 1
ATOM 639 C CA . LEU A 1 77 ? 0.962 2.379 -0.703 1.00 95.94 77 LEU A CA 1
ATOM 640 C C . LEU A 1 77 ? 0.468 1.772 0.616 1.00 95.94 77 LEU A C 1
ATOM 642 O O . LEU A 1 77 ? -0.743 1.661 0.822 1.00 95.94 77 LEU A O 1
ATOM 646 N N . GLN A 1 78 ? 1.385 1.422 1.518 1.00 96.31 78 GLN A N 1
ATOM 647 C CA . GLN A 1 78 ? 1.048 0.891 2.839 1.00 96.31 78 GLN A CA 1
ATOM 648 C C . GLN A 1 78 ? 0.264 1.920 3.661 1.00 96.31 78 GLN A C 1
ATOM 650 O O . GLN A 1 78 ? -0.758 1.584 4.261 1.00 96.31 78 GLN A O 1
ATOM 655 N N . TYR A 1 79 ? 0.651 3.195 3.605 1.00 96.38 79 TYR A N 1
ATOM 656 C CA . TYR A 1 79 ? -0.073 4.266 4.282 1.00 96.38 79 TYR A CA 1
ATOM 657 C C . TYR A 1 79 ? -1.485 4.481 3.709 1.00 96.38 79 TYR A C 1
ATOM 6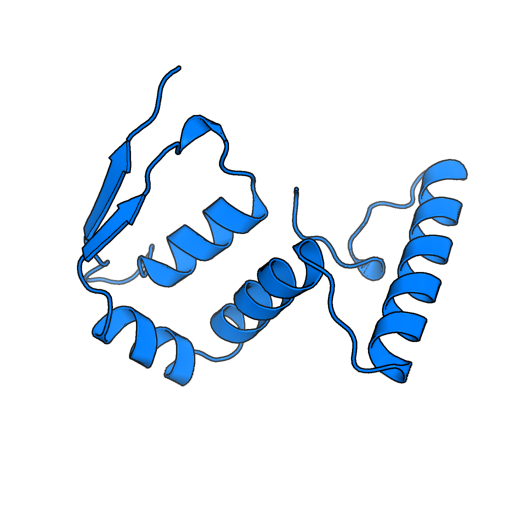59 O O . TYR A 1 79 ? -2.454 4.671 4.454 1.00 96.38 79 TYR A O 1
ATOM 667 N N . LYS A 1 80 ? -1.650 4.416 2.379 1.00 96.31 80 LYS A N 1
ATOM 668 C CA . LYS A 1 80 ? -2.974 4.459 1.728 1.00 96.31 80 LYS A CA 1
ATOM 669 C C . LYS A 1 80 ? -3.843 3.274 2.153 1.00 96.31 80 LYS A C 1
ATOM 671 O O . LYS A 1 80 ? -5.023 3.469 2.450 1.00 96.31 80 LYS A O 1
ATOM 676 N N . TRP A 1 81 ? -3.267 2.075 2.211 1.00 96.81 81 TRP A N 1
ATOM 677 C CA . TRP A 1 81 ? -3.946 0.875 2.692 1.00 96.81 81 TRP A CA 1
ATOM 678 C C . TRP A 1 81 ? -4.370 1.009 4.159 1.00 96.81 81 TRP A C 1
ATOM 680 O O . TRP A 1 81 ? -5.531 0.758 4.484 1.00 96.81 81 TRP A O 1
ATOM 690 N N . LEU A 1 82 ? -3.486 1.506 5.027 1.00 97.19 82 LEU A N 1
ATOM 691 C CA . LEU A 1 82 ? -3.783 1.712 6.442 1.00 97.19 82 LEU A CA 1
ATOM 692 C C . LEU A 1 82 ? -4.925 2.713 6.638 1.00 97.19 82 LEU A C 1
ATOM 694 O O . LEU A 1 82 ? -5.854 2.439 7.392 1.00 97.19 82 LEU A O 1
ATOM 698 N N . LYS A 1 83 ? -4.922 3.843 5.918 1.00 96.62 83 LYS A N 1
ATOM 699 C CA . LYS A 1 83 ? -6.023 4.824 5.967 1.00 96.62 83 LYS A CA 1
ATOM 700 C C . LYS A 1 83 ? -7.359 4.220 5.545 1.00 96.62 83 LYS A C 1
ATOM 702 O O . LYS A 1 83 ? -8.394 4.516 6.146 1.00 96.62 83 LYS A O 1
ATOM 707 N N . LEU A 1 84 ? -7.332 3.363 4.529 1.00 96.38 84 LEU A N 1
ATOM 708 C CA . LEU A 1 84 ? -8.512 2.658 4.056 1.00 96.38 84 LEU A CA 1
ATOM 709 C C . LEU A 1 84 ? -9.045 1.690 5.121 1.00 96.38 84 LEU A C 1
ATOM 711 O O . LEU A 1 84 ? -10.244 1.670 5.378 1.00 96.38 84 LEU A O 1
ATOM 715 N N . MET A 1 85 ? -8.165 0.950 5.793 1.00 96.75 85 MET A N 1
ATOM 716 C CA . MET A 1 85 ? -8.505 0.039 6.894 1.00 96.75 85 MET A CA 1
ATOM 717 C C . MET A 1 85 ? -8.942 0.758 8.174 1.00 96.75 85 MET A C 1
ATOM 719 O O . MET A 1 85 ? -9.809 0.279 8.903 1.00 96.75 85 MET A O 1
ATOM 723 N N . ALA A 1 86 ? -8.393 1.942 8.429 1.00 97.19 86 ALA A N 1
ATOM 724 C CA . ALA A 1 86 ? -8.794 2.797 9.536 1.00 97.19 86 ALA A CA 1
ATOM 725 C C . ALA A 1 86 ? -10.184 3.423 9.322 1.00 97.19 86 ALA A C 1
ATOM 727 O O . ALA A 1 86 ? -10.753 3.997 10.248 1.00 97.19 86 ALA A O 1
ATOM 728 N N . GLY A 1 87 ? -10.737 3.353 8.105 1.00 95.56 87 GLY A N 1
ATOM 729 C CA . GLY A 1 87 ? -11.959 4.072 7.755 1.00 95.56 87 GLY A CA 1
ATOM 730 C C . GLY A 1 87 ? -11.772 5.585 7.847 1.00 95.56 87 GLY A C 1
ATOM 731 O O . GLY A 1 87 ? -12.675 6.289 8.297 1.00 95.56 87 GLY A O 1
ATOM 732 N N . ALA A 1 88 ? -10.591 6.091 7.473 1.00 89.94 88 ALA A N 1
ATOM 733 C CA . ALA A 1 88 ? -10.308 7.521 7.475 1.00 89.94 88 ALA A CA 1
ATOM 734 C C . ALA A 1 88 ? -11.344 8.266 6.610 1.00 89.94 88 ALA A C 1
ATOM 736 O O . ALA A 1 88 ? -11.548 7.929 5.446 1.00 89.94 88 ALA A O 1
ATOM 737 N N . GLY A 1 89 ? -12.016 9.261 7.195 1.00 85.56 89 GLY A N 1
ATOM 738 C CA . GLY A 1 89 ? -13.129 9.984 6.563 1.00 85.56 89 GLY A CA 1
ATOM 739 C C . GLY A 1 89 ? -14.528 9.461 6.921 1.00 85.56 89 GLY A C 1
ATOM 740 O O . GLY A 1 89 ? -15.512 10.154 6.666 1.00 85.56 89 GLY A O 1
ATOM 741 N N . ASN A 1 90 ? -14.646 8.300 7.574 1.00 89.88 90 ASN A N 1
ATOM 742 C CA . ASN A 1 90 ? -15.917 7.836 8.133 1.00 89.88 90 ASN A CA 1
ATOM 743 C C . ASN A 1 90 ? -16.280 8.629 9.400 1.00 89.88 90 ASN A C 1
ATOM 745 O O . ASN A 1 90 ? -15.414 9.117 10.121 1.00 89.88 90 ASN A O 1
ATOM 749 N N . ARG A 1 91 ? -17.577 8.682 9.744 1.00 87.56 91 ARG A N 1
ATOM 750 C CA . ARG A 1 91 ? -18.067 9.343 10.978 1.00 87.56 91 ARG A CA 1
ATOM 751 C C . ARG A 1 91 ? -17.473 8.758 12.265 1.00 87.56 91 ARG A C 1
ATOM 753 O O . ARG A 1 91 ? -17.444 9.436 13.286 1.00 87.56 91 ARG A O 1
ATOM 760 N N . ARG A 1 92 ? -17.077 7.483 12.232 1.00 88.62 92 ARG A N 1
ATOM 761 C CA . ARG A 1 92 ? -16.449 6.756 13.342 1.00 88.62 92 ARG A CA 1
ATOM 762 C C . ARG A 1 92 ? -15.308 5.887 12.797 1.00 88.62 92 ARG A C 1
ATOM 764 O O . ARG A 1 92 ? -15.558 4.715 12.507 1.00 88.62 92 ARG A O 1
ATOM 771 N N . PRO A 1 93 ? -14.105 6.451 12.605 1.00 94.38 93 PRO A N 1
ATOM 772 C CA . PRO A 1 93 ? -12.948 5.677 12.170 1.00 94.38 93 PRO A CA 1
ATOM 773 C C . PRO A 1 93 ? -12.506 4.690 13.262 1.00 94.38 93 PRO A C 1
ATOM 775 O O . PRO A 1 93 ? -12.855 4.837 14.438 1.00 94.38 93 PRO A O 1
ATOM 778 N N . ASN A 1 94 ? -11.748 3.677 12.858 1.00 97.44 94 ASN A N 1
ATOM 779 C CA . ASN A 1 94 ? -11.088 2.736 13.757 1.00 97.44 94 ASN A CA 1
ATOM 780 C C . ASN A 1 94 ? -9.914 3.414 14.474 1.00 97.44 94 ASN A C 1
ATOM 782 O O . ASN A 1 94 ? -9.322 4.367 13.964 1.00 97.44 94 ASN A O 1
ATOM 786 N N . ALA A 1 95 ? -9.568 2.915 15.660 1.00 97.44 95 ALA A N 1
ATOM 787 C CA . ALA A 1 95 ? -8.430 3.425 16.412 1.00 97.44 95 ALA A CA 1
ATOM 788 C C . ALA A 1 95 ? -7.127 2.884 15.812 1.00 97.44 95 ALA A C 1
ATOM 790 O O . ALA A 1 95 ? -6.965 1.671 15.690 1.00 97.44 95 ALA A O 1
ATOM 791 N N . VAL A 1 96 ? -6.202 3.778 15.471 1.00 97.50 96 VAL A N 1
ATOM 792 C CA . VAL A 1 96 ? -4.859 3.426 14.997 1.00 97.50 96 VAL A CA 1
ATOM 793 C C . VAL A 1 96 ? -3.847 3.881 16.039 1.00 97.50 96 VAL A C 1
ATOM 795 O O . VAL A 1 96 ? -3.885 5.032 16.471 1.00 97.50 96 VAL A O 1
ATOM 798 N N . PHE A 1 97 ? -2.959 2.978 16.436 1.00 97.88 97 PHE A N 1
ATOM 799 C CA . PHE A 1 97 ? -1.815 3.258 17.293 1.00 97.88 97 PHE A CA 1
ATOM 800 C C . PHE A 1 97 ? -0.555 2.863 16.528 1.00 97.88 97 PHE A C 1
ATOM 802 O O . PHE A 1 97 ? -0.361 1.685 16.244 1.00 97.88 97 PHE A O 1
ATOM 809 N N . ALA A 1 98 ? 0.251 3.848 16.144 1.00 97.06 9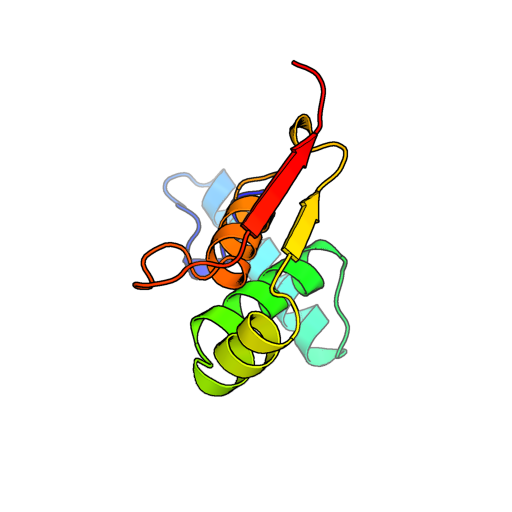8 ALA A N 1
ATOM 810 C CA . ALA A 1 98 ? 1.472 3.638 15.378 1.00 97.06 98 ALA A CA 1
ATOM 811 C C . ALA A 1 98 ? 2.684 4.029 16.228 1.00 97.06 98 ALA A C 1
ATOM 813 O O . ALA A 1 98 ? 2.647 5.069 16.889 1.00 97.06 98 ALA A O 1
ATOM 814 N N . VAL A 1 99 ? 3.723 3.200 16.215 1.00 97.56 99 VAL A N 1
ATOM 815 C CA . VAL A 1 99 ? 5.013 3.452 16.871 1.00 97.56 99 VAL A CA 1
ATOM 816 C C . VAL A 1 99 ? 6.138 3.334 15.850 1.00 97.56 99 VAL A C 1
ATOM 818 O O . VAL A 1 99 ? 5.976 2.675 14.825 1.00 97.56 99 VAL A O 1
ATOM 821 N N . GLY A 1 100 ? 7.245 4.013 16.118 1.00 94.88 100 GLY A N 1
ATOM 822 C CA . GLY A 1 100 ? 8.409 4.092 15.246 1.00 94.88 100 GLY A CA 1
ATOM 823 C C . GLY A 1 100 ? 9.424 5.095 15.787 1.00 94.88 100 GLY A C 1
ATOM 824 O O . GLY A 1 100 ? 9.114 5.807 16.748 1.00 94.88 100 GLY A O 1
ATOM 825 N N . ASP A 1 101 ? 10.607 5.131 15.184 1.00 92.56 101 ASP A N 1
ATOM 826 C CA . ASP A 1 101 ? 11.639 6.151 15.437 1.00 92.56 101 ASP A CA 1
ATOM 827 C C . ASP A 1 101 ? 11.644 7.222 14.327 1.00 92.56 101 ASP A C 1
ATOM 829 O O . ASP A 1 101 ? 11.011 7.026 13.289 1.00 92.56 101 ASP A O 1
ATOM 833 N N . ASP A 1 102 ? 12.317 8.351 14.560 1.00 75.94 102 ASP A N 1
ATOM 834 C CA . ASP A 1 102 ? 12.438 9.466 13.599 1.00 75.94 102 ASP A CA 1
ATOM 835 C C . ASP A 1 102 ? 13.449 9.201 12.461 1.00 75.94 102 ASP A C 1
ATOM 837 O O . ASP A 1 102 ? 14.537 8.629 12.716 1.00 75.94 102 ASP A O 1
#

Organism: NCBI:txid2828733

Foldseek 3Di:
DQLDQLVRDDCPDPVSVVVSVVRVVVVVVCVVVVHDDPSRVLSVLLVCLVPDVVVLVVQLVVPLEAEAEQCVPDDNSNVSSVCSSQVPPDPRGGHYHYDHDD